Protein AF-A0A848G4H4-F1 (afdb_monomer_lite)

pLDDT: mean 87.63, std 12.59, range [35.66, 97.19]

Foldseek 3Di:
DDDPQDDDDQAADPPPRHGPAWAWEWEQELQRDIWIFIAGNPPRHTDPHTDDPVSVVSCVVVVRDYYYDYYPDPDFRFAAPVPRDGRFDKAQPDDCVVCPPCSVVGDIGTHHPVVRLVSCCPPPVPVSPDPDD

Organism: NCBI:txid2728840

Structure (mmCIF, N/CA/C/O backbone):
data_AF-A0A848G4H4-F1
#
_entry.id   AF-A0A848G4H4-F1
#
loop_
_atom_site.group_PDB
_atom_site.id
_atom_site.type_symbol
_atom_site.label_atom_id
_atom_site.label_alt_id
_atom_site.label_comp_id
_atom_site.label_asym_id
_atom_site.label_entity_id
_atom_site.label_seq_id
_atom_site.pdbx_PDB_ins_code
_atom_site.Cartn_x
_atom_site.Cartn_y
_atom_site.Cartn_z
_atom_site.occupancy
_atom_site.B_iso_or_equiv
_atom_site.auth_seq_id
_atom_site.auth_comp_id
_atom_site.auth_asym_id
_atom_site.auth_atom_id
_atom_site.pdbx_PDB_model_num
ATOM 1 N N . MET A 1 1 ? -7.568 14.846 23.057 1.00 49.28 1 MET A N 1
ATOM 2 C CA . MET A 1 1 ? -6.656 15.609 22.181 1.00 49.28 1 MET A CA 1
ATOM 3 C C . MET A 1 1 ? -7.044 15.282 20.746 1.00 49.28 1 MET A C 1
ATOM 5 O O . MET A 1 1 ? -6.929 14.128 20.360 1.00 49.28 1 MET A O 1
ATOM 9 N N . PHE A 1 2 ? -7.635 16.228 20.012 1.00 52.69 2 PHE A N 1
ATOM 10 C CA . PHE A 1 2 ? -8.015 16.019 18.610 1.00 52.69 2 PHE A CA 1
ATOM 11 C C . PHE A 1 2 ? -6.820 16.376 17.729 1.00 52.69 2 PHE A C 1
ATOM 13 O O . PHE A 1 2 ? -6.363 17.515 17.742 1.00 52.69 2 PHE A O 1
ATOM 20 N N . ILE A 1 3 ? -6.293 15.398 16.998 1.00 60.97 3 ILE A N 1
ATOM 21 C CA . ILE A 1 3 ? -5.227 15.624 16.021 1.00 60.97 3 ILE A CA 1
ATOM 22 C C . ILE A 1 3 ? -5.908 16.069 14.732 1.00 60.97 3 ILE A C 1
ATOM 24 O O . ILE A 1 3 ? -6.610 15.278 14.106 1.00 60.97 3 ILE A O 1
ATOM 28 N N . MET A 1 4 ? -5.749 17.346 14.378 1.00 62.81 4 MET A N 1
ATOM 29 C CA . MET A 1 4 ? -6.508 17.993 13.298 1.00 62.81 4 MET A CA 1
ATOM 30 C C . MET A 1 4 ? -6.297 17.355 11.915 1.00 62.81 4 MET A C 1
ATOM 32 O O . MET A 1 4 ? -7.155 17.502 11.050 1.00 62.81 4 MET A O 1
ATOM 36 N N . SER A 1 5 ? -5.195 16.632 11.703 1.00 78.00 5 SER A N 1
ATOM 37 C CA . SER A 1 5 ? -4.885 15.949 10.440 1.00 78.00 5 SER A CA 1
ATOM 38 C C . SER A 1 5 ? -5.563 14.581 10.290 1.00 78.00 5 SER A C 1
ATOM 40 O O . SER A 1 5 ? -5.664 14.059 9.178 1.00 78.00 5 SER A O 1
ATOM 42 N N . ILE A 1 6 ? -6.054 13.981 11.381 1.00 87.19 6 ILE A N 1
ATOM 43 C CA . ILE A 1 6 ? -6.614 12.628 11.353 1.00 87.19 6 ILE A CA 1
ATOM 44 C C . ILE A 1 6 ? -8.123 12.700 11.162 1.00 87.19 6 ILE A C 1
ATOM 46 O O . ILE A 1 6 ? -8.882 13.003 12.084 1.00 87.19 6 ILE A O 1
ATOM 50 N N . ARG A 1 7 ? -8.574 12.329 9.963 1.00 89.06 7 ARG A N 1
ATOM 51 C CA . ARG A 1 7 ? -9.993 12.099 9.694 1.00 89.06 7 ARG A CA 1
ATOM 52 C C . ARG A 1 7 ? -10.404 10.720 10.206 1.00 89.06 7 ARG A C 1
ATOM 54 O O . ARG A 1 7 ? -10.261 9.718 9.508 1.00 89.06 7 ARG A O 1
ATOM 61 N N . TRP A 1 8 ? -10.909 10.680 11.434 1.00 90.31 8 TRP A N 1
ATOM 62 C CA . TRP A 1 8 ? -11.451 9.461 12.032 1.00 90.31 8 TRP A CA 1
ATOM 63 C C . TRP A 1 8 ? -12.676 8.949 11.254 1.00 90.31 8 TRP A C 1
ATOM 65 O O . TRP A 1 8 ? -13.445 9.764 10.734 1.00 90.31 8 TRP A O 1
ATOM 75 N N . PRO A 1 9 ? -12.888 7.622 11.153 1.00 90.62 9 PRO A N 1
ATOM 76 C CA . PRO A 1 9 ? -14.054 7.091 10.462 1.00 90.62 9 PRO A CA 1
ATOM 77 C C . PRO A 1 9 ? -15.355 7.427 11.200 1.00 90.62 9 PRO A C 1
ATOM 79 O O . PRO A 1 9 ? -15.603 6.926 12.295 1.00 90.62 9 PRO A O 1
ATOM 82 N N . ASP A 1 10 ? -16.219 8.202 10.550 1.00 91.69 10 ASP A N 1
ATOM 83 C CA . ASP A 1 10 ? -17.581 8.503 11.008 1.00 91.69 10 ASP A CA 1
ATOM 84 C C . ASP A 1 10 ? -18.562 7.431 10.505 1.00 91.69 10 ASP A C 1
ATOM 86 O O . ASP A 1 10 ? -19.345 7.624 9.573 1.00 91.69 10 ASP A O 1
ATOM 90 N N . LYS A 1 11 ? -18.401 6.210 11.022 1.00 91.31 11 LYS A N 1
ATOM 91 C CA . LYS A 1 11 ? -19.261 5.063 10.699 1.00 91.31 11 LYS A CA 1
ATOM 92 C C . LYS A 1 11 ? -19.212 4.005 11.789 1.00 91.31 11 LYS A C 1
ATOM 94 O O . LYS A 1 11 ? -18.231 3.883 12.519 1.00 91.31 11 LYS A O 1
ATOM 99 N N . ALA A 1 12 ? -20.258 3.185 11.851 1.00 94.50 12 ALA A N 1
ATOM 100 C CA . ALA A 1 12 ? -20.270 1.991 12.685 1.00 94.50 12 ALA A CA 1
ATOM 101 C C . ALA A 1 12 ? -19.327 0.913 12.130 1.00 94.50 12 ALA A C 1
ATOM 103 O O . ALA A 1 12 ? -19.143 0.770 10.915 1.00 94.50 12 ALA A O 1
ATOM 104 N N . CYS A 1 13 ? -18.768 0.095 13.018 1.00 94.94 13 CYS A N 1
ATOM 105 C CA . CYS A 1 13 ? -18.061 -1.108 12.619 1.00 94.94 13 CYS A CA 1
ATOM 106 C C . CYS A 1 13 ? -19.010 -2.059 11.877 1.00 94.94 13 CYS A C 1
ATOM 108 O O . CYS A 1 13 ? -19.985 -2.541 12.446 1.00 94.94 13 CYS A O 1
ATOM 110 N N . LYS A 1 14 ? -18.675 -2.418 10.633 1.00 94.62 14 LYS A N 1
ATOM 111 C CA . LYS A 1 14 ? -19.462 -3.366 9.821 1.00 94.62 14 LYS A CA 1
ATOM 112 C C . LYS A 1 14 ? -19.586 -4.773 10.428 1.00 94.62 14 LYS A C 1
ATOM 114 O O . LYS A 1 14 ? -20.432 -5.538 9.988 1.00 94.62 14 LYS A O 1
ATOM 119 N N . ARG A 1 15 ? -18.714 -5.139 11.377 1.00 94.94 15 ARG A N 1
ATOM 120 C CA . ARG A 1 15 ? -18.699 -6.469 12.003 1.00 94.94 15 ARG A CA 1
ATOM 121 C C . ARG A 1 15 ? -19.499 -6.514 13.301 1.00 94.94 15 ARG A C 1
ATOM 123 O O . ARG A 1 15 ? -20.283 -7.434 13.475 1.00 94.94 15 ARG A O 1
ATOM 130 N N . CYS A 1 16 ? -19.288 -5.564 14.214 1.00 95.62 16 CYS A N 1
ATOM 131 C CA . CYS A 1 16 ? -19.916 -5.588 15.542 1.00 95.62 16 CYS A CA 1
ATOM 132 C C . CYS A 1 16 ? -20.879 -4.424 15.819 1.00 95.62 16 CYS A C 1
ATOM 134 O O . CYS A 1 16 ? -21.422 -4.346 16.913 1.00 95.62 16 CYS A O 1
ATOM 136 N N . GLY A 1 17 ? -21.074 -3.496 14.878 1.00 94.12 17 GLY A N 1
ATOM 137 C CA . GLY A 1 17 ? -22.020 -2.379 15.006 1.00 94.12 17 GLY A CA 1
ATOM 138 C C . GLY A 1 17 ? -21.575 -1.228 15.916 1.00 94.12 17 GLY A C 1
ATOM 139 O O . GLY A 1 17 ? -22.202 -0.173 15.907 1.00 94.12 17 GLY A O 1
ATOM 140 N N . THR A 1 18 ? -20.483 -1.386 16.666 1.00 93.31 18 THR A N 1
ATOM 141 C CA . THR A 1 18 ? -19.934 -0.350 17.553 1.00 93.31 18 THR A CA 1
ATOM 142 C C . THR A 1 18 ? -19.552 0.914 16.769 1.00 93.31 18 THR A C 1
ATOM 144 O O . THR A 1 18 ? -18.868 0.816 15.748 1.00 93.31 18 THR A O 1
ATOM 147 N N . LYS A 1 19 ? -19.979 2.091 17.242 1.00 87.75 19 LYS A N 1
ATOM 148 C CA . LYS A 1 19 ? -19.645 3.414 16.676 1.00 87.75 19 LYS A CA 1
ATOM 149 C C . LYS A 1 19 ? -18.467 4.046 17.417 1.00 87.75 19 LYS A C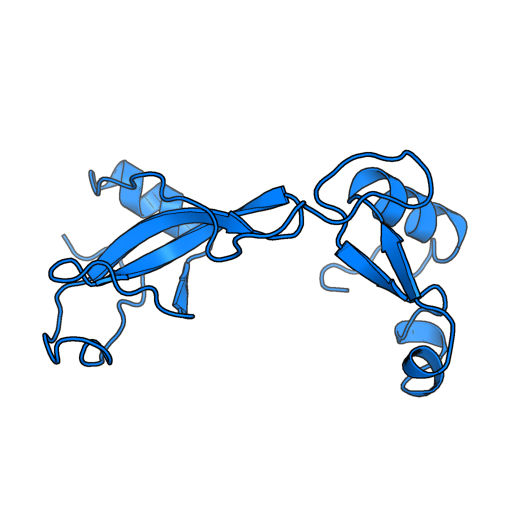 1
ATOM 151 O O . LYS A 1 19 ? -18.245 3.702 18.566 1.00 87.75 19 LYS A O 1
ATOM 156 N N . ASP A 1 20 ? -17.712 4.920 16.757 1.00 80.94 20 ASP A N 1
ATOM 157 C CA . ASP A 1 20 ? -16.704 5.813 17.369 1.00 80.94 20 ASP A CA 1
ATOM 158 C C . ASP A 1 20 ? -15.558 5.147 18.155 1.00 80.94 20 ASP A C 1
ATOM 160 O O . ASP A 1 20 ? -14.825 5.796 18.897 1.00 80.94 20 ASP A O 1
ATOM 164 N N . HIS A 1 21 ? -15.341 3.847 17.951 1.00 88.62 21 HIS A N 1
ATOM 165 C CA . HIS A 1 21 ? -14.294 3.073 18.616 1.00 88.62 21 HIS A CA 1
ATOM 166 C C . HIS A 1 21 ? -13.289 2.544 17.589 1.00 88.62 21 HIS A C 1
ATOM 168 O O . HIS A 1 21 ? -13.340 1.380 17.169 1.00 88.62 21 HIS A O 1
ATOM 174 N N . TRP A 1 22 ? -12.363 3.415 17.188 1.00 94.50 22 TRP A N 1
ATOM 175 C CA . TRP A 1 22 ? -11.325 3.129 16.199 1.00 94.50 22 TRP A CA 1
ATOM 176 C C . TRP A 1 22 ? -9.931 3.299 16.799 1.00 94.50 22 TR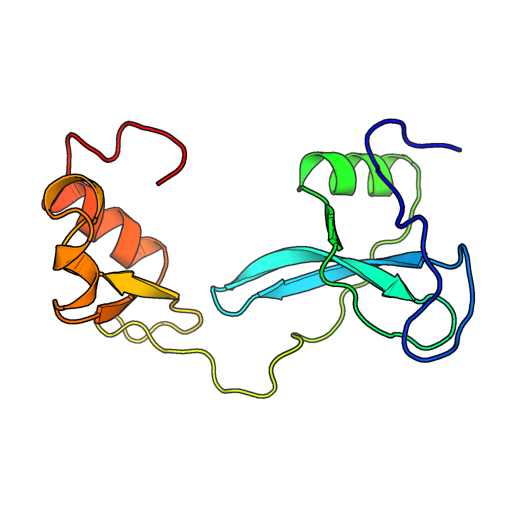P A C 1
ATOM 178 O O . TRP A 1 22 ? -9.646 4.290 17.457 1.00 94.50 22 TRP A O 1
ATOM 188 N N . ASN A 1 23 ? -9.050 2.345 16.517 1.00 95.62 23 ASN A N 1
ATOM 189 C CA . ASN A 1 23 ? -7.620 2.435 16.783 1.00 95.62 23 ASN A CA 1
ATOM 190 C C . ASN A 1 23 ? -6.867 2.568 15.464 1.00 95.62 23 ASN A C 1
ATOM 192 O O . ASN A 1 23 ? -7.256 1.970 14.458 1.00 95.62 23 ASN A O 1
ATOM 196 N N . ILE A 1 24 ? -5.744 3.276 15.487 1.00 95.88 24 ILE A N 1
ATOM 197 C CA . ILE A 1 24 ? -4.793 3.277 14.377 1.00 95.88 24 ILE A CA 1
ATOM 198 C C . ILE A 1 24 ? -3.866 2.073 14.560 1.00 95.88 24 ILE A C 1
ATOM 200 O O . ILE A 1 24 ? -3.324 1.841 15.644 1.00 95.88 24 ILE A O 1
ATOM 204 N N . ARG A 1 25 ? -3.688 1.281 13.504 1.00 96.62 25 ARG A N 1
ATOM 205 C CA . ARG A 1 25 ? -2.770 0.134 13.489 1.00 96.62 25 ARG A CA 1
ATOM 206 C C . ARG A 1 25 ? -1.837 0.209 12.295 1.00 96.62 25 ARG A C 1
ATOM 208 O O . ARG A 1 25 ? -2.171 0.809 11.275 1.00 96.62 25 ARG A O 1
ATOM 215 N N . ARG A 1 26 ? -0.677 -0.434 12.417 1.00 96.31 26 ARG A N 1
ATOM 216 C CA . ARG A 1 26 ? 0.314 -0.576 11.347 1.00 96.31 26 ARG A CA 1
ATOM 217 C C . ARG A 1 26 ? 0.283 -1.992 10.788 1.00 96.31 26 ARG A C 1
ATOM 219 O O . ARG A 1 26 ? 0.280 -2.948 11.553 1.00 96.31 26 ARG A O 1
ATOM 226 N N . CYS A 1 27 ? 0.332 -2.149 9.473 1.00 92.88 27 CYS A N 1
ATOM 227 C CA . CYS A 1 27 ? 0.604 -3.442 8.842 1.00 92.88 27 CYS A CA 1
ATOM 228 C C . CYS A 1 27 ? 1.486 -3.269 7.609 1.00 92.88 27 CYS A C 1
ATOM 230 O O . CYS A 1 27 ? 1.659 -2.155 7.113 1.00 92.88 27 CYS A O 1
ATOM 232 N N . ILE A 1 28 ? 2.027 -4.373 7.095 1.00 88.19 28 ILE A N 1
ATOM 233 C CA . ILE A 1 28 ? 2.721 -4.367 5.809 1.00 88.19 28 ILE A CA 1
ATOM 234 C C . ILE A 1 28 ? 1.743 -4.777 4.707 1.00 88.19 28 ILE A C 1
ATOM 236 O O . ILE A 1 28 ? 1.086 -5.815 4.813 1.00 88.19 28 ILE A O 1
ATOM 240 N N . ASN A 1 29 ? 1.639 -3.976 3.648 1.00 85.38 29 ASN A N 1
ATOM 241 C CA . ASN A 1 29 ? 0.814 -4.308 2.490 1.00 85.38 29 ASN A CA 1
ATOM 242 C C . ASN A 1 29 ? 1.461 -5.423 1.637 1.00 85.38 29 ASN A C 1
ATOM 244 O O . ASN A 1 29 ? 2.505 -5.994 1.992 1.00 85.38 29 ASN A O 1
ATOM 248 N N . LEU A 1 30 ? 0.800 -5.795 0.537 1.00 79.06 30 LEU A N 1
ATOM 249 C CA . LEU A 1 30 ? 1.278 -6.860 -0.349 1.00 79.06 30 LEU A CA 1
ATOM 250 C C . LEU A 1 30 ? 2.637 -6.508 -0.977 1.00 79.06 30 LEU A C 1
ATOM 252 O O . LEU A 1 30 ? 3.503 -7.374 -1.058 1.00 79.06 30 LEU A O 1
ATOM 256 N N . GLY A 1 31 ? 2.848 -5.232 -1.302 1.00 74.31 31 GLY A N 1
ATOM 257 C CA . GLY A 1 31 ? 4.077 -4.693 -1.884 1.00 74.31 31 GLY A CA 1
ATOM 258 C C . GLY A 1 31 ? 5.220 -4.392 -0.918 1.00 74.31 31 GLY A C 1
ATOM 259 O O . GLY A 1 31 ? 6.167 -3.694 -1.273 1.00 74.31 31 GLY A O 1
ATOM 260 N N . GLY A 1 32 ? 5.149 -4.851 0.334 1.00 79.12 32 GLY A N 1
ATOM 261 C CA . GLY A 1 32 ? 6.246 -4.641 1.287 1.00 79.12 32 GLY A CA 1
ATOM 262 C C . GLY A 1 32 ? 6.231 -3.309 2.034 1.00 79.12 32 GLY A C 1
ATOM 263 O O . GLY A 1 32 ? 7.069 -3.107 2.912 1.00 79.12 32 GLY A O 1
ATOM 264 N N . GLN A 1 33 ? 5.281 -2.421 1.754 1.00 84.12 33 GLN A N 1
ATOM 265 C CA . GLN A 1 33 ? 5.233 -1.085 2.343 1.00 84.12 33 GLN A CA 1
ATOM 266 C C . GLN A 1 33 ? 4.484 -1.074 3.680 1.00 84.12 33 GLN A C 1
ATOM 268 O O . GLN A 1 33 ? 3.478 -1.763 3.861 1.00 84.12 33 GLN A O 1
ATOM 273 N N . LYS A 1 34 ? 4.962 -0.251 4.622 1.00 90.75 34 LYS A N 1
ATOM 274 C CA . LYS A 1 34 ? 4.278 0.015 5.895 1.00 90.75 34 LYS A CA 1
ATOM 275 C C . LYS A 1 34 ? 3.082 0.932 5.648 1.00 90.75 34 LYS A C 1
ATOM 277 O O . LYS A 1 34 ? 3.260 2.058 5.194 1.00 90.75 34 LYS A O 1
ATOM 282 N N . THR A 1 35 ? 1.894 0.467 6.004 1.00 93.31 35 THR A N 1
ATOM 283 C CA . THR A 1 35 ? 0.637 1.218 5.904 1.00 93.31 35 THR A CA 1
ATOM 284 C C . THR A 1 35 ? -0.019 1.359 7.271 1.00 93.31 35 THR A C 1
ATOM 286 O O . THR A 1 35 ? 0.097 0.454 8.104 1.00 93.31 35 THR A O 1
ATOM 289 N N . HIS A 1 36 ? -0.747 2.455 7.479 1.00 96.12 36 HIS A N 1
ATOM 290 C CA . HIS A 1 36 ? -1.517 2.713 8.694 1.00 96.12 36 HIS A CA 1
ATOM 291 C C . HIS A 1 36 ? -3.006 2.768 8.360 1.00 96.12 36 HIS A C 1
ATOM 293 O O . HIS A 1 36 ? -3.399 3.464 7.428 1.00 96.12 36 HIS A O 1
ATOM 299 N N . LEU A 1 37 ? -3.825 2.026 9.100 1.00 95.81 37 LEU A N 1
ATOM 300 C CA . LEU A 1 37 ? -5.268 1.926 8.873 1.00 95.81 37 LEU A CA 1
ATOM 301 C C . LEU A 1 37 ? -6.041 1.959 10.184 1.00 95.81 37 LEU A C 1
ATOM 303 O O . LEU A 1 37 ? -5.501 1.615 11.242 1.00 95.81 37 LEU A O 1
ATOM 307 N N . PHE A 1 38 ? -7.326 2.293 10.095 1.00 95.94 38 PHE A N 1
ATOM 308 C CA . PHE A 1 38 ? -8.224 2.167 11.234 1.00 95.94 38 PHE A CA 1
ATOM 309 C C . PHE A 1 38 ? -8.682 0.721 11.427 1.00 95.94 38 PHE A C 1
ATOM 311 O O . PHE A 1 38 ? -9.018 0.007 10.472 1.00 95.94 38 PHE A O 1
ATOM 318 N N . VAL A 1 39 ? -8.728 0.308 12.689 1.00 96.12 39 VAL A N 1
ATOM 319 C CA . VAL A 1 39 ? -9.202 -0.997 13.146 1.00 96.12 39 VAL A CA 1
ATOM 320 C C . VAL A 1 39 ? -10.186 -0.790 14.285 1.00 96.12 39 VAL A C 1
ATOM 322 O O . VAL A 1 39 ? -9.951 0.038 15.163 1.00 96.12 39 VAL A O 1
ATOM 325 N N . CYS A 1 40 ? -11.292 -1.531 14.284 1.00 95.88 40 CYS A N 1
ATOM 326 C CA . CYS A 1 40 ? -12.281 -1.444 15.350 1.00 95.88 40 CYS A CA 1
ATOM 327 C C . CYS A 1 40 ? -11.640 -1.820 16.691 1.00 95.88 40 CYS A C 1
ATOM 329 O O . CYS A 1 40 ? -11.108 -2.923 16.836 1.00 95.88 40 CYS A O 1
ATOM 331 N N . ALA A 1 41 ? -11.716 -0.923 17.673 1.00 94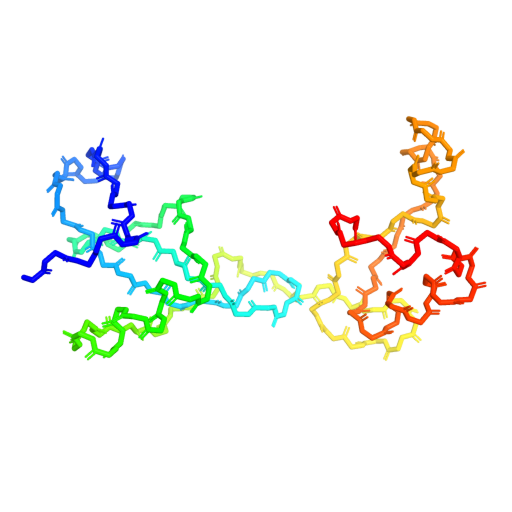.81 41 ALA A N 1
ATOM 332 C CA . ALA A 1 41 ? -11.132 -1.140 18.994 1.00 94.81 41 ALA A CA 1
ATOM 333 C C . ALA A 1 41 ? -11.833 -2.262 19.779 1.00 94.81 41 ALA A C 1
ATOM 335 O O . ALA A 1 41 ? -11.224 -2.855 20.660 1.00 94.81 41 ALA A O 1
ATOM 336 N N . HIS A 1 42 ? -13.084 -2.576 19.430 1.00 95.06 42 HIS A N 1
ATOM 337 C CA . HIS A 1 42 ? -13.871 -3.617 20.087 1.00 95.06 42 HIS A CA 1
ATOM 338 C C . HIS A 1 42 ? -13.629 -5.019 19.502 1.00 95.06 42 HIS A C 1
ATOM 340 O O . HIS A 1 42 ? -13.338 -5.952 20.239 1.00 95.06 42 HIS A O 1
ATOM 346 N N . CYS A 1 43 ? -13.740 -5.191 18.177 1.00 93.88 43 CYS A N 1
ATOM 347 C CA . CYS A 1 43 ? -13.690 -6.522 17.546 1.00 93.88 43 CYS A CA 1
ATOM 348 C C . CYS A 1 43 ? -12.476 -6.770 16.636 1.00 93.88 43 CYS A C 1
ATOM 350 O O . CYS A 1 43 ? -12.362 -7.849 16.052 1.00 93.88 43 CYS A O 1
ATOM 352 N N . GLY A 1 44 ? -11.597 -5.781 16.457 1.00 93.62 44 GLY A N 1
ATOM 353 C CA . GLY A 1 44 ? -10.407 -5.910 15.611 1.00 93.62 44 GLY A CA 1
ATOM 354 C C . GLY A 1 44 ? -10.672 -5.888 14.099 1.00 93.62 44 GLY A C 1
ATOM 355 O O . GLY A 1 44 ? -9.758 -6.153 13.320 1.00 93.62 44 GLY A O 1
ATOM 356 N N . GLU A 1 45 ? -11.897 -5.582 13.656 1.00 94.38 45 GLU A N 1
ATOM 357 C CA . GLU A 1 45 ? -12.221 -5.498 12.227 1.00 94.38 45 GLU A CA 1
ATOM 358 C C . GLU A 1 45 ? -11.439 -4.374 11.541 1.00 94.38 45 GLU A C 1
ATOM 360 O O . GLU A 1 45 ? -11.435 -3.231 12.005 1.00 94.38 45 GLU A O 1
ATOM 365 N N . ARG A 1 46 ? -10.811 -4.691 10.406 1.00 94.00 46 ARG A N 1
ATOM 366 C CA . ARG A 1 46 ? -10.054 -3.725 9.604 1.00 94.00 46 ARG A CA 1
ATOM 367 C C . ARG A 1 46 ? -10.971 -2.892 8.725 1.00 94.00 46 ARG A C 1
ATOM 369 O O . ARG A 1 46 ? -11.930 -3.396 8.136 1.00 94.00 46 ARG A O 1
ATOM 376 N N . THR A 1 47 ? -10.614 -1.628 8.564 1.00 92.69 47 THR A N 1
ATOM 377 C CA . THR A 1 47 ? -11.219 -0.753 7.558 1.00 92.69 47 THR A CA 1
ATOM 378 C C . THR A 1 47 ? -10.398 -0.737 6.264 1.00 92.69 47 THR A C 1
ATOM 380 O O . THR A 1 47 ? -9.321 -1.328 6.183 1.00 92.69 47 THR A O 1
ATOM 383 N N . LYS A 1 48 ? -10.929 -0.063 5.237 1.00 90.88 48 LYS A N 1
ATOM 384 C CA . LYS A 1 48 ? -10.174 0.358 4.043 1.00 90.88 48 LYS A CA 1
ATOM 385 C C . LYS A 1 48 ? -9.762 1.835 4.132 1.00 90.88 48 LYS A C 1
ATOM 387 O O . LYS A 1 48 ? -9.341 2.406 3.134 1.00 90.88 48 LYS A O 1
ATOM 392 N N . ASP A 1 49 ? -9.934 2.450 5.301 1.00 92.31 49 ASP A N 1
ATOM 393 C CA . ASP A 1 49 ? -9.618 3.850 5.541 1.00 92.31 49 ASP A CA 1
ATOM 394 C C . ASP A 1 49 ? -8.192 3.911 6.101 1.00 92.31 49 ASP A C 1
ATOM 396 O O . ASP A 1 49 ? -7.900 3.379 7.179 1.00 92.31 49 ASP A O 1
ATOM 400 N N . PHE A 1 50 ? -7.293 4.506 5.323 1.00 93.94 50 PHE A N 1
ATOM 401 C CA . PHE A 1 50 ? -5.878 4.628 5.652 1.00 93.94 50 PHE A CA 1
ATOM 402 C C . PHE A 1 50 ? -5.559 6.049 6.095 1.00 93.94 50 PHE A C 1
ATOM 404 O O . PHE A 1 50 ? -6.213 7.001 5.671 1.00 93.94 50 PHE A O 1
ATOM 411 N N . ILE A 1 51 ? -4.516 6.181 6.908 1.00 93.88 51 ILE A N 1
ATOM 412 C CA . ILE A 1 51 ? -3.884 7.472 7.172 1.00 93.88 51 ILE A CA 1
ATOM 413 C C . ILE A 1 51 ? -2.496 7.482 6.545 1.00 93.88 51 ILE A C 1
ATOM 415 O O . ILE A 1 51 ? -1.820 6.448 6.460 1.00 93.88 51 ILE A O 1
ATOM 419 N N . ASP A 1 52 ? -2.072 8.656 6.097 1.00 91.56 52 ASP A N 1
ATOM 420 C CA . ASP A 1 52 ? -0.730 8.826 5.568 1.00 91.56 52 ASP A CA 1
ATOM 421 C C . ASP A 1 52 ? 0.337 8.760 6.679 1.00 91.56 52 ASP A C 1
ATOM 423 O O . ASP A 1 52 ? 0.069 8.638 7.880 1.00 91.56 52 ASP A O 1
ATOM 427 N N . LYS A 1 53 ? 1.602 8.793 6.255 1.00 90.88 53 LYS A N 1
ATOM 428 C CA . LYS A 1 53 ? 2.749 8.696 7.158 1.00 90.88 53 LYS A CA 1
ATOM 429 C C . LYS A 1 53 ? 2.884 9.916 8.079 1.00 90.88 53 LYS A C 1
ATOM 431 O O . LYS A 1 53 ? 3.381 9.746 9.191 1.00 90.88 53 LYS A O 1
ATOM 436 N N . ALA A 1 54 ? 2.489 11.108 7.631 1.00 91.50 54 ALA A N 1
ATOM 437 C CA . ALA A 1 54 ? 2.590 12.331 8.425 1.00 91.50 54 ALA A CA 1
ATOM 438 C C . ALA A 1 54 ? 1.560 12.311 9.561 1.00 91.50 54 ALA A C 1
ATOM 440 O O . ALA A 1 54 ? 1.935 12.433 10.725 1.00 91.50 54 ALA A O 1
ATOM 441 N N . ALA A 1 55 ? 0.304 11.992 9.246 1.00 92.69 55 ALA A N 1
ATOM 442 C CA . ALA A 1 55 ? -0.766 11.809 10.222 1.00 92.69 55 ALA A CA 1
ATOM 443 C C . ALA A 1 55 ? -0.433 10.716 11.259 1.00 92.69 55 ALA A C 1
ATOM 445 O O . ALA A 1 55 ? -0.682 10.880 12.453 1.00 92.69 55 ALA A O 1
ATOM 446 N N . ALA A 1 56 ? 0.190 9.609 10.834 1.00 93.06 56 ALA A N 1
ATOM 447 C CA . ALA A 1 56 ? 0.656 8.570 11.756 1.00 93.06 56 ALA A CA 1
ATOM 448 C C . ALA A 1 56 ? 1.797 9.045 12.679 1.00 93.06 56 ALA A C 1
ATOM 450 O O . ALA A 1 56 ? 1.861 8.634 13.839 1.00 93.06 56 ALA A O 1
ATOM 451 N N . ALA A 1 57 ? 2.697 9.900 12.187 1.00 92.50 57 ALA A N 1
ATOM 452 C CA . ALA A 1 57 ? 3.758 10.485 13.005 1.00 92.50 57 ALA A CA 1
ATOM 453 C C . ALA A 1 57 ? 3.192 11.469 14.042 1.00 92.50 57 ALA A C 1
ATOM 455 O O . ALA A 1 57 ? 3.603 11.432 15.201 1.00 92.50 57 ALA A O 1
ATOM 456 N N . GLU A 1 58 ? 2.210 12.286 13.655 1.00 93.12 58 GLU A N 1
ATOM 457 C CA . GLU A 1 58 ? 1.491 13.179 14.572 1.00 93.12 58 GLU A CA 1
ATOM 458 C C . GLU A 1 58 ? 0.729 12.399 15.652 1.00 93.12 58 GLU A C 1
ATOM 460 O O . GLU A 1 58 ? 0.792 12.761 16.827 1.00 93.12 58 GLU A O 1
ATOM 465 N N . ALA A 1 59 ? 0.078 11.289 15.285 1.00 91.88 59 ALA A N 1
ATOM 466 C CA . ALA A 1 59 ? -0.561 10.372 16.230 1.00 91.88 59 ALA A CA 1
ATOM 467 C C . ALA A 1 59 ? 0.405 9.888 17.316 1.00 91.88 59 ALA A C 1
ATOM 469 O O . ALA A 1 59 ? 0.106 10.003 18.505 1.00 91.88 59 ALA A O 1
ATOM 470 N N . LEU A 1 60 ? 1.580 9.401 16.912 1.00 93.44 60 LEU A N 1
ATOM 471 C CA . LEU A 1 60 ? 2.614 8.950 17.843 1.00 93.44 60 LEU A CA 1
ATOM 472 C C . LEU A 1 60 ? 3.126 10.094 18.727 1.00 93.44 60 LEU A C 1
ATOM 474 O O . LEU A 1 60 ? 3.270 9.909 19.934 1.00 93.44 60 LEU A O 1
ATOM 478 N N . ALA A 1 61 ? 3.359 11.279 18.154 1.00 92.88 61 ALA A N 1
ATOM 479 C CA . ALA A 1 61 ? 3.805 12.457 18.903 1.00 92.88 61 ALA A CA 1
ATOM 480 C C . ALA A 1 61 ? 2.772 12.926 19.945 1.00 92.88 61 ALA A C 1
ATOM 482 O O . ALA A 1 61 ? 3.142 13.424 21.004 1.00 92.88 61 ALA A O 1
ATOM 483 N N . ALA A 1 62 ? 1.483 12.720 19.672 1.00 91.44 62 ALA A N 1
ATOM 484 C CA . ALA A 1 62 ? 0.385 12.981 20.601 1.00 91.44 62 ALA A CA 1
ATOM 485 C C . ALA A 1 62 ? 0.129 11.834 21.602 1.00 91.44 62 ALA A C 1
ATOM 487 O O . ALA A 1 62 ? -0.843 11.886 22.356 1.00 91.44 62 ALA A O 1
ATOM 488 N N . GLY A 1 63 ? 0.966 10.790 21.608 1.00 93.56 63 GLY A N 1
ATOM 489 C CA . GLY A 1 63 ? 0.863 9.661 22.535 1.00 93.56 63 GLY A CA 1
ATOM 490 C C . GLY A 1 63 ? -0.155 8.587 22.141 1.00 93.56 63 GLY A C 1
ATOM 491 O O . GLY A 1 63 ? -0.462 7.719 22.957 1.00 93.56 63 GLY A O 1
ATOM 492 N N . ILE A 1 64 ? -0.684 8.607 20.913 1.00 92.38 64 ILE A N 1
ATOM 493 C CA . ILE A 1 64 ? -1.538 7.523 20.414 1.00 92.38 64 ILE A CA 1
ATOM 494 C C . ILE A 1 64 ? -0.667 6.307 20.097 1.00 92.38 64 ILE A C 1
ATOM 496 O O . ILE A 1 64 ? 0.236 6.362 19.261 1.00 92.38 64 ILE A O 1
ATOM 500 N N . GLU A 1 65 ? -0.980 5.176 20.723 1.00 94.75 65 GLU A N 1
ATOM 501 C CA . GLU A 1 65 ? -0.291 3.917 20.465 1.00 94.75 65 GLU A CA 1
ATOM 502 C C . GLU A 1 65 ? -0.693 3.317 19.105 1.00 94.75 65 GLU A C 1
ATOM 504 O O . GLU A 1 65 ? -1.856 2.982 18.858 1.00 94.75 65 GLU A O 1
ATOM 509 N N . ILE A 1 66 ? 0.297 3.106 18.230 1.00 95.88 66 ILE A N 1
ATOM 510 C CA . ILE A 1 66 ? 0.119 2.420 16.945 1.00 95.88 66 ILE A CA 1
ATOM 511 C C . ILE A 1 66 ? 0.785 1.045 17.002 1.00 95.88 66 ILE A C 1
ATOM 513 O O . ILE A 1 66 ? 1.975 0.892 16.723 1.00 95.88 66 ILE A O 1
ATOM 517 N N . LEU A 1 67 ? -0.011 0.025 17.319 1.00 95.56 67 LEU A N 1
ATOM 518 C CA . LEU A 1 67 ? 0.445 -1.363 17.323 1.00 95.56 67 LEU A CA 1
ATOM 519 C C . LEU A 1 67 ? 0.517 -1.951 15.915 1.00 95.56 67 LEU A C 1
ATOM 521 O O . LEU A 1 67 ? -0.288 -1.632 15.031 1.00 95.56 67 LEU A O 1
ATOM 525 N N . GLU A 1 68 ? 1.471 -2.859 15.733 1.00 95.38 68 GLU A N 1
ATOM 526 C CA . GLU A 1 68 ? 1.574 -3.669 14.528 1.00 95.38 68 GLU A CA 1
ATOM 527 C C . GLU A 1 68 ? 0.547 -4.805 14.549 1.00 95.38 68 GLU A C 1
ATOM 529 O O . GLU A 1 68 ? 0.333 -5.456 15.569 1.00 95.38 68 GLU A O 1
ATOM 534 N N . ILE A 1 69 ? -0.090 -5.041 13.407 1.00 93.69 69 ILE A N 1
ATOM 535 C CA . ILE A 1 69 ? -0.985 -6.173 13.177 1.00 93.69 69 ILE A CA 1
ATOM 536 C C . ILE A 1 69 ? -0.497 -6.965 11.958 1.00 93.69 69 ILE A C 1
ATOM 538 O O . ILE A 1 69 ? 0.141 -6.387 11.070 1.00 93.69 69 ILE A O 1
ATOM 542 N N . PRO A 1 70 ? -0.839 -8.264 11.854 1.00 89.56 70 PRO A N 1
ATOM 543 C CA . PRO A 1 70 ? -0.488 -9.075 10.689 1.00 89.56 70 PRO A 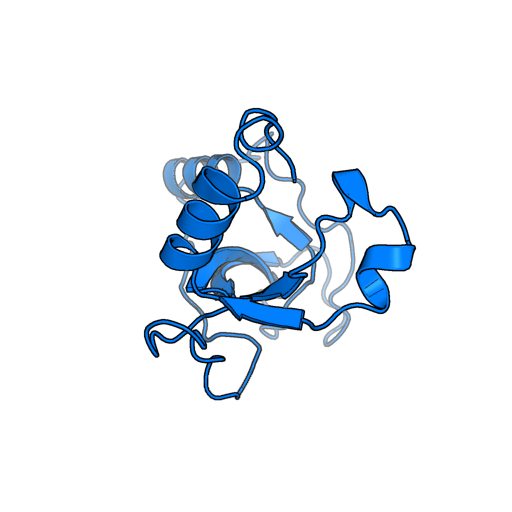CA 1
ATOM 544 C C . PRO A 1 70 ? -0.951 -8.436 9.366 1.00 89.56 70 PRO A C 1
ATOM 546 O O . PRO A 1 70 ? -1.844 -7.589 9.370 1.00 89.56 70 PRO A O 1
ATOM 549 N N . PRO A 1 71 ? -0.421 -8.811 8.198 1.00 85.25 71 PRO A N 1
ATOM 550 C CA . PRO A 1 71 ? -1.054 -8.461 6.927 1.00 85.25 71 PRO A CA 1
ATOM 551 C C . PRO A 1 71 ? -2.486 -9.026 6.837 1.00 85.25 71 PRO A C 1
ATOM 553 O O . PRO A 1 71 ? -2.826 -10.008 7.491 1.00 85.25 71 PRO A O 1
ATOM 556 N N . ALA A 1 72 ? -3.350 -8.388 6.040 1.00 80.31 72 ALA A N 1
ATOM 557 C CA . ALA A 1 72 ? -4.717 -8.877 5.808 1.00 80.31 72 ALA A CA 1
ATOM 558 C C . ALA A 1 72 ? -4.763 -10.096 4.865 1.00 80.31 72 ALA A C 1
ATOM 560 O O . ALA A 1 72 ? -5.776 -10.784 4.795 1.00 80.31 72 ALA A O 1
ATOM 561 N N . TYR A 1 73 ? -3.678 -10.353 4.131 1.00 72.69 73 TYR A N 1
ATOM 562 C CA . TYR A 1 73 ? -3.537 -11.498 3.240 1.00 72.69 73 TYR A CA 1
ATOM 563 C C . TYR A 1 73 ? -2.837 -12.658 3.959 1.00 72.69 73 TYR A C 1
ATOM 565 O O . TYR A 1 73 ? -1.871 -12.451 4.688 1.00 72.69 73 TYR A O 1
ATOM 573 N N . GLN A 1 74 ? -3.301 -13.885 3.709 1.00 63.62 74 GLN A N 1
ATOM 574 C CA . GLN A 1 74 ? -2.672 -15.128 4.187 1.00 63.62 74 GLN A CA 1
ATOM 575 C C . GLN A 1 74 ? -1.636 -15.699 3.194 1.00 63.62 74 GLN A C 1
ATOM 577 O O . GLN A 1 74 ? -1.133 -16.803 3.373 1.00 63.62 74 GLN A O 1
ATOM 582 N N . ALA A 1 75 ? -1.319 -14.972 2.122 1.00 59.22 75 ALA A N 1
ATOM 583 C CA . ALA A 1 75 ? -0.563 -15.503 0.994 1.00 59.22 75 ALA A CA 1
ATOM 584 C C . ALA A 1 75 ? 0.954 -15.282 1.104 1.00 59.22 75 ALA A C 1
ATOM 586 O O . ALA A 1 75 ? 1.421 -14.251 1.597 1.00 59.22 75 ALA A O 1
ATOM 587 N N . LYS A 1 76 ? 1.711 -16.229 0.527 1.00 72.56 76 LYS A N 1
ATOM 588 C CA . LYS A 1 76 ? 3.092 -15.995 0.085 1.00 72.56 76 LYS A CA 1
ATOM 589 C C . LYS A 1 76 ? 3.120 -14.714 -0.741 1.00 72.56 76 LYS A C 1
ATOM 591 O O . LYS A 1 76 ? 2.314 -14.537 -1.654 1.00 72.56 76 LYS A O 1
ATOM 596 N N . ARG A 1 77 ? 4.044 -13.821 -0.408 1.00 79.81 77 ARG A N 1
ATOM 597 C CA . ARG A 1 77 ? 4.190 -12.554 -1.118 1.00 79.81 77 ARG A CA 1
ATOM 598 C C . ARG A 1 77 ? 4.637 -12.846 -2.551 1.00 79.81 77 ARG A C 1
ATOM 600 O O . ARG A 1 77 ? 5.500 -13.711 -2.728 1.00 79.81 77 ARG A O 1
ATOM 607 N N . PRO A 1 78 ? 4.101 -12.145 -3.564 1.00 86.94 78 PRO A N 1
ATOM 608 C CA . PRO A 1 78 ? 4.592 -12.297 -4.922 1.00 86.94 78 PRO A CA 1
ATOM 609 C C . PRO A 1 78 ? 6.097 -12.041 -4.966 1.00 86.94 78 PRO A C 1
ATOM 611 O O . PRO A 1 78 ? 6.611 -11.156 -4.270 1.00 86.94 78 PRO A O 1
ATOM 614 N N . LYS A 1 79 ? 6.802 -12.847 -5.759 1.00 92.19 79 LYS A N 1
ATOM 615 C CA . LYS A 1 79 ? 8.238 -12.697 -5.972 1.00 92.19 79 LYS A CA 1
ATOM 616 C C . LYS A 1 79 ? 8.489 -11.856 -7.208 1.00 92.19 79 LYS A C 1
ATOM 618 O O . LYS A 1 79 ? 7.789 -11.986 -8.208 1.00 92.19 79 LYS A O 1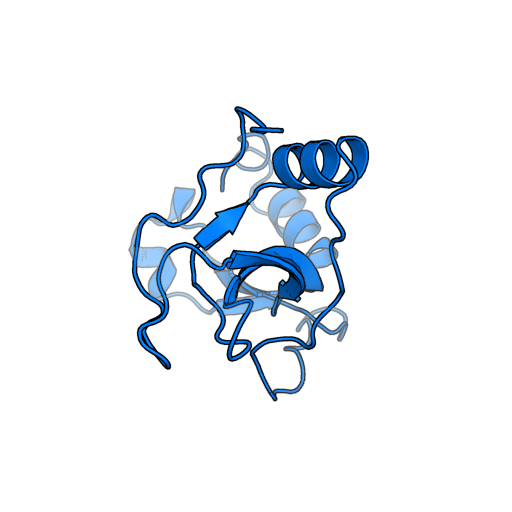
ATOM 623 N N . CYS A 1 80 ? 9.514 -11.022 -7.135 1.00 94.31 80 CYS A N 1
ATOM 624 C CA . CYS A 1 80 ? 9.996 -10.263 -8.271 1.00 94.31 80 CYS A CA 1
ATOM 625 C C . CYS A 1 80 ? 10.461 -11.225 -9.368 1.00 94.31 80 CYS A C 1
ATOM 627 O O . CYS A 1 80 ? 11.336 -12.054 -9.112 1.00 94.31 80 CYS A O 1
ATOM 629 N N . VAL A 1 81 ? 9.938 -11.086 -10.586 1.00 97.19 81 VAL A N 1
ATOM 630 C CA . VAL A 1 81 ? 10.346 -11.937 -11.720 1.00 97.19 81 VAL A CA 1
ATOM 631 C C . VAL A 1 81 ? 11.795 -11.697 -12.157 1.00 97.19 81 VAL A C 1
ATOM 633 O O . VAL A 1 81 ? 12.374 -12.531 -12.840 1.00 97.19 81 VAL A O 1
ATOM 636 N N . VAL A 1 82 ? 12.397 -10.577 -11.738 1.00 96.81 82 VAL A N 1
ATOM 637 C CA . VAL A 1 82 ? 13.784 -10.217 -12.071 1.00 96.81 82 VAL A CA 1
ATOM 638 C C . VAL A 1 82 ? 14.778 -10.722 -11.024 1.00 96.81 82 VAL A C 1
ATOM 640 O O . VAL A 1 82 ? 15.796 -11.299 -11.382 1.00 96.81 82 VAL A O 1
ATOM 643 N N . CYS A 1 83 ? 14.520 -10.490 -9.732 1.00 96.56 83 CYS A N 1
ATOM 644 C CA . CYS A 1 83 ? 15.494 -10.778 -8.666 1.00 96.56 83 CYS A CA 1
ATOM 645 C C . CYS A 1 83 ? 15.018 -11.782 -7.608 1.00 96.56 83 CYS A C 1
ATOM 647 O O . CYS A 1 83 ? 15.760 -12.090 -6.680 1.00 96.56 83 CYS A O 1
ATOM 649 N N . GLY A 1 84 ? 13.776 -12.264 -7.690 1.00 94.44 84 GLY A N 1
ATOM 650 C CA . GLY A 1 84 ? 13.212 -13.236 -6.750 1.00 94.44 84 GLY A CA 1
ATOM 651 C C . GLY A 1 84 ? 12.818 -12.686 -5.374 1.00 94.44 84 GLY A C 1
ATOM 652 O O . GLY A 1 84 ? 12.251 -13.438 -4.580 1.00 94.44 84 GLY A O 1
ATOM 653 N N . ALA A 1 85 ? 13.071 -11.403 -5.084 1.00 91.00 85 ALA A N 1
ATOM 654 C CA . ALA A 1 85 ? 12.699 -10.777 -3.814 1.00 91.00 85 ALA A CA 1
ATOM 655 C C . ALA A 1 85 ? 11.180 -10.806 -3.582 1.00 91.00 85 ALA A C 1
ATOM 657 O O . ALA A 1 85 ? 10.399 -10.603 -4.510 1.00 91.00 85 ALA A O 1
ATOM 658 N N . GLU A 1 86 ? 10.768 -11.031 -2.338 1.00 88.25 86 GLU A N 1
ATOM 659 C CA . GLU A 1 86 ? 9.362 -11.030 -1.933 1.00 88.25 86 GLU A CA 1
ATOM 660 C C . GLU A 1 86 ? 8.774 -9.617 -1.818 1.00 88.25 86 GLU A C 1
ATOM 662 O O . GLU A 1 86 ? 9.491 -8.637 -1.621 1.00 88.25 86 GLU A O 1
ATOM 667 N N . GLY A 1 87 ? 7.443 -9.529 -1.878 1.00 82.19 87 GLY A N 1
ATOM 668 C CA . GLY A 1 87 ? 6.718 -8.261 -1.763 1.00 82.19 87 GLY A CA 1
ATOM 669 C C . GLY A 1 87 ? 6.697 -7.482 -3.074 1.00 82.19 87 GLY A C 1
ATOM 670 O O . GLY A 1 87 ? 6.730 -6.257 -3.065 1.00 82.19 87 GLY A O 1
ATOM 671 N N . ALA A 1 88 ? 6.707 -8.189 -4.202 1.00 90.00 88 ALA A N 1
ATOM 672 C CA . ALA A 1 88 ? 6.584 -7.582 -5.513 1.00 90.00 88 ALA A CA 1
ATOM 673 C C . ALA A 1 88 ? 5.130 -7.179 -5.811 1.00 90.00 88 ALA A C 1
ATOM 675 O O . ALA A 1 88 ? 4.182 -7.846 -5.391 1.00 90.00 88 ALA A O 1
ATOM 676 N N . GLU A 1 89 ? 4.968 -6.090 -6.553 1.00 88.00 89 GLU A N 1
ATOM 677 C CA . GLU A 1 89 ? 3.676 -5.552 -6.980 1.00 88.00 89 GLU A CA 1
ATOM 678 C C . GLU A 1 89 ? 3.490 -5.808 -8.471 1.00 88.00 89 GLU A C 1
ATOM 680 O O . GLU A 1 89 ? 4.466 -5.896 -9.218 1.00 88.00 89 GLU A O 1
ATOM 685 N N . ASN A 1 90 ? 2.238 -6.001 -8.888 1.00 91.12 90 ASN A N 1
ATOM 686 C CA . ASN A 1 90 ? 1.929 -6.226 -10.291 1.00 91.12 90 ASN A CA 1
ATOM 687 C C . ASN A 1 90 ? 2.277 -4.965 -11.091 1.00 91.12 90 ASN A C 1
ATOM 689 O O . ASN A 1 90 ? 1.869 -3.869 -10.715 1.00 91.12 90 ASN A O 1
ATOM 693 N N . HIS A 1 91 ? 3.045 -5.135 -12.156 1.00 92.75 91 HIS A N 1
ATOM 694 C CA . HIS A 1 91 ? 3.590 -4.064 -12.973 1.00 92.75 91 HIS A CA 1
ATOM 695 C C . HIS A 1 91 ? 3.237 -4.296 -14.440 1.00 92.75 91 HIS A C 1
ATOM 697 O O . HIS A 1 91 ? 3.420 -5.398 -14.964 1.00 92.75 91 HIS A O 1
ATOM 703 N N . HIS A 1 92 ? 2.778 -3.240 -15.107 1.00 93.94 92 HIS A N 1
ATOM 704 C CA . HIS A 1 92 ? 2.531 -3.221 -16.543 1.00 93.94 92 HIS A CA 1
ATOM 705 C C . HIS A 1 92 ? 3.818 -2.913 -17.303 1.00 93.94 92 HIS A C 1
ATOM 707 O O . HIS A 1 92 ? 4.378 -1.829 -17.162 1.00 93.94 92 HIS A O 1
ATOM 713 N N . TRP A 1 93 ? 4.245 -3.831 -18.174 1.00 94.44 93 TRP A N 1
ATOM 714 C CA . TRP A 1 93 ? 5.407 -3.594 -19.040 1.00 94.44 93 TRP A CA 1
ATOM 715 C C . TRP A 1 93 ? 5.139 -2.535 -20.122 1.00 94.44 93 TRP A C 1
ATOM 717 O O . TRP A 1 93 ? 6.076 -1.958 -20.663 1.00 94.44 93 TRP A O 1
ATOM 727 N N . ALA A 1 94 ? 3.874 -2.267 -20.450 1.00 94.81 94 ALA A N 1
ATOM 728 C CA . ALA A 1 94 ? 3.478 -1.132 -21.276 1.00 94.81 94 ALA A CA 1
ATOM 729 C C . ALA A 1 94 ? 3.003 0.011 -20.357 1.00 94.81 94 ALA A C 1
ATOM 731 O O . ALA A 1 94 ? 1.969 -0.141 -19.708 1.00 94.81 94 ALA A O 1
ATOM 732 N N . PRO A 1 95 ? 3.712 1.155 -20.270 1.00 90.06 95 PRO A N 1
ATOM 733 C CA . PRO A 1 95 ? 3.283 2.269 -19.428 1.00 90.06 95 PRO A CA 1
ATOM 734 C C . PRO A 1 95 ? 1.948 2.833 -19.910 1.00 90.06 95 PRO A C 1
ATOM 736 O O . PRO A 1 95 ? 1.836 3.271 -21.057 1.00 90.06 95 PRO A O 1
ATOM 739 N N . SER A 1 96 ? 0.962 2.924 -19.022 1.00 89.50 96 SER A N 1
ATOM 740 C CA . SER A 1 96 ? -0.338 3.537 -19.329 1.00 89.50 96 SER A CA 1
ATOM 741 C C . SER A 1 96 ? -0.208 4.986 -19.814 1.00 89.50 96 SER A C 1
ATOM 743 O O . SER A 1 96 ? -0.941 5.406 -20.701 1.00 89.50 96 SER A O 1
ATOM 745 N N . ALA A 1 97 ? 0.785 5.732 -19.322 1.00 86.12 97 ALA A N 1
ATOM 746 C CA . ALA A 1 97 ? 1.078 7.089 -19.783 1.00 86.12 97 ALA A CA 1
ATOM 747 C C . ALA A 1 97 ? 1.464 7.175 -21.278 1.00 86.12 97 ALA A C 1
ATOM 749 O O . ALA A 1 97 ? 1.320 8.237 -21.875 1.00 86.12 97 ALA A O 1
ATOM 750 N N . LEU A 1 98 ? 1.942 6.080 -21.886 1.00 88.88 98 LEU A N 1
ATOM 751 C CA . LEU A 1 98 ? 2.281 6.009 -23.315 1.00 88.88 98 LEU A CA 1
ATOM 752 C C . LEU A 1 98 ? 1.238 5.241 -24.137 1.00 88.88 98 LEU A C 1
ATOM 754 O O . LEU A 1 98 ? 0.989 5.590 -25.286 1.00 88.88 98 LEU A O 1
ATOM 758 N N . PHE A 1 99 ? 0.643 4.194 -23.562 1.00 91.12 99 PHE A N 1
ATOM 759 C CA . PHE A 1 99 ? -0.241 3.261 -24.272 1.00 91.12 99 PHE A CA 1
ATOM 760 C C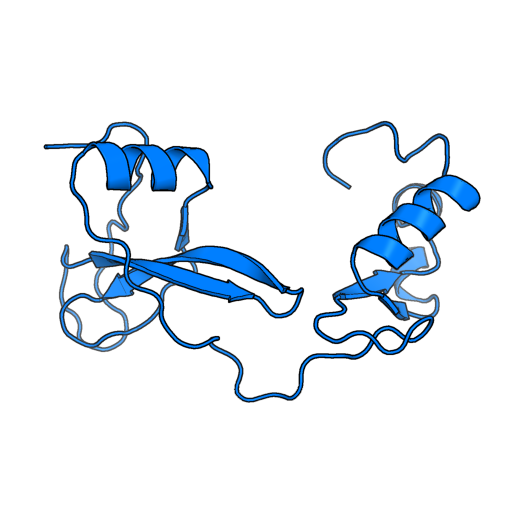 . PHE A 1 99 ? -1.730 3.468 -23.955 1.00 91.12 99 PHE A C 1
ATOM 762 O O . PHE A 1 99 ? -2.590 2.822 -24.553 1.00 91.12 99 PHE A O 1
ATOM 769 N N . GLY A 1 100 ? -2.068 4.357 -23.019 1.00 91.00 100 GLY A N 1
ATOM 770 C CA . GLY A 1 100 ? -3.437 4.544 -22.547 1.00 91.00 100 GLY A CA 1
ATOM 771 C C . GLY A 1 100 ? -4.041 3.231 -22.043 1.00 91.00 100 GLY A C 1
ATOM 772 O O . GLY A 1 100 ? -3.377 2.442 -21.373 1.00 91.00 100 GLY A O 1
ATOM 773 N N . LEU A 1 101 ? -5.301 2.978 -22.408 1.00 92.44 101 LEU A N 1
ATOM 774 C CA . LEU A 1 101 ? -6.012 1.744 -22.053 1.00 92.44 101 LEU A CA 1
ATOM 775 C C . LEU A 1 101 ? -5.434 0.490 -22.722 1.00 92.44 101 LEU A C 1
ATOM 777 O O . LEU A 1 101 ? -5.656 -0.611 -22.222 1.00 92.44 101 LEU A O 1
ATOM 781 N N . GLU A 1 102 ? -4.690 0.628 -23.826 1.00 95.69 102 GLU A N 1
ATOM 782 C CA . GLU A 1 102 ? -4.081 -0.525 -24.499 1.00 95.69 102 GLU A CA 1
ATOM 783 C C . GLU A 1 102 ? -3.066 -1.224 -23.586 1.00 95.69 102 GLU A C 1
ATOM 785 O O . GLU A 1 102 ? -2.899 -2.436 -23.690 1.00 95.69 102 GLU A O 1
ATOM 790 N N . ALA A 1 103 ? -2.458 -0.498 -22.637 1.00 93.94 103 ALA A N 1
ATOM 791 C CA . ALA A 1 103 ? -1.528 -1.040 -21.643 1.00 93.94 103 ALA A CA 1
ATOM 792 C C . ALA A 1 103 ? -2.073 -2.269 -20.896 1.00 93.94 103 ALA A C 1
ATOM 794 O O . ALA A 1 103 ? -1.314 -3.187 -20.594 1.00 93.94 103 ALA A O 1
ATOM 795 N N . GLU A 1 104 ? -3.385 -2.323 -20.648 1.00 93.12 104 GLU A N 1
ATOM 796 C CA . GLU A 1 104 ? -4.032 -3.437 -19.942 1.00 93.12 104 GLU A CA 1
ATOM 797 C C . GLU A 1 104 ? -4.005 -4.756 -20.728 1.00 93.12 104 GLU A C 1
ATOM 799 O O . GLU A 1 104 ? -4.169 -5.826 -20.144 1.00 93.12 104 GLU A O 1
ATOM 804 N N . ARG A 1 105 ? -3.792 -4.701 -22.049 1.00 96.56 105 ARG A N 1
ATOM 805 C CA . ARG A 1 105 ? -3.706 -5.886 -22.919 1.00 96.56 105 ARG A CA 1
ATOM 806 C C . ARG A 1 105 ? -2.293 -6.444 -23.038 1.00 96.56 105 ARG A C 1
ATOM 808 O O . ARG A 1 105 ? -2.120 -7.562 -23.521 1.00 96.56 105 ARG A O 1
ATOM 815 N N . TRP A 1 106 ? -1.287 -5.676 -22.630 1.00 95.75 106 TRP A N 1
ATOM 816 C CA . TRP A 1 106 ? 0.103 -6.113 -22.653 1.00 95.75 106 TRP A CA 1
ATOM 817 C C . TRP A 1 106 ? 0.430 -6.966 -21.426 1.00 95.75 106 TRP A C 1
ATOM 819 O O . TRP A 1 106 ? -0.263 -6.888 -20.408 1.00 95.75 106 TRP A O 1
ATOM 829 N N . PRO A 1 107 ? 1.497 -7.784 -21.490 1.00 96.50 107 PRO A N 1
ATOM 830 C CA . PRO A 1 107 ? 1.916 -8.578 -20.351 1.00 96.50 107 PRO A CA 1
ATOM 831 C C . PRO A 1 107 ? 2.144 -7.722 -19.102 1.00 96.50 107 PRO A C 1
ATOM 833 O O . PRO A 1 107 ? 2.668 -6.607 -19.160 1.00 96.50 107 PRO A O 1
ATOM 836 N N . GLN A 1 108 ? 1.798 -8.304 -17.960 1.00 95.62 108 GLN A N 1
ATOM 837 C CA . GLN A 1 108 ? 2.051 -7.753 -16.636 1.00 95.62 108 GLN A CA 1
ATOM 838 C C . GLN A 1 108 ? 2.883 -8.762 -15.845 1.00 95.62 108 GLN A C 1
ATOM 840 O O . GLN A 1 108 ? 2.879 -9.965 -16.132 1.00 95.62 108 GLN A O 1
ATOM 845 N N . SER A 1 109 ? 3.669 -8.299 -14.884 1.00 95.62 109 SER A N 1
ATOM 846 C CA . SER A 1 109 ? 4.495 -9.173 -14.047 1.00 95.62 109 SER A CA 1
ATOM 847 C C . SER A 1 109 ? 4.763 -8.543 -12.694 1.00 95.62 109 SER A C 1
ATOM 849 O O . SER A 1 109 ? 4.706 -7.332 -12.537 1.00 95.62 109 SER A O 1
ATOM 851 N N . TYR A 1 110 ? 5.106 -9.359 -11.702 1.00 94.19 110 TYR A N 1
ATOM 852 C CA . TYR A 1 110 ? 5.432 -8.849 -10.377 1.00 94.19 110 TYR A CA 1
ATOM 853 C C . TYR A 1 110 ? 6.864 -8.306 -10.324 1.00 94.19 110 TYR A C 1
ATOM 855 O O . TYR A 1 110 ? 7.821 -9.062 -10.519 1.00 94.19 110 TYR A O 1
ATOM 863 N N . LEU A 1 111 ? 7.027 -7.022 -9.995 1.00 94.00 111 LEU A N 1
ATOM 864 C CA . LEU A 1 111 ? 8.325 -6.394 -9.729 1.00 94.00 111 LEU A CA 1
ATOM 865 C C . LEU A 1 111 ? 8.412 -5.884 -8.291 1.00 94.00 111 LEU A C 1
ATOM 867 O O . LEU A 1 111 ? 7.483 -5.277 -7.764 1.00 94.00 111 LEU A O 1
ATOM 871 N N . CYS A 1 112 ? 9.556 -6.106 -7.640 1.00 91.12 112 CYS A N 1
ATOM 872 C CA . CYS A 1 112 ? 9.847 -5.403 -6.395 1.00 91.12 112 CYS A CA 1
ATOM 873 C C . CYS A 1 112 ? 10.136 -3.924 -6.686 1.00 91.12 112 CYS A C 1
ATOM 875 O O . CYS A 1 112 ? 10.638 -3.580 -7.757 1.00 91.12 112 CYS A O 1
ATOM 877 N N . GLN A 1 113 ? 9.880 -3.056 -5.706 1.00 88.94 113 GLN A N 1
ATOM 878 C CA . GLN A 1 113 ? 10.064 -1.604 -5.818 1.00 88.94 113 GLN A CA 1
ATOM 879 C C . GLN A 1 113 ? 11.432 -1.173 -6.405 1.00 88.94 113 GLN A C 1
ATOM 881 O O . GLN A 1 113 ? 11.450 -0.325 -7.300 1.00 88.94 113 GLN A O 1
ATOM 886 N N . PRO A 1 114 ? 12.582 -1.769 -6.017 1.00 92.19 114 PRO A N 1
ATOM 887 C CA . PRO A 1 114 ? 13.866 -1.462 -6.655 1.00 92.19 114 PRO A CA 1
ATOM 888 C C . PRO A 1 114 ? 13.923 -1.791 -8.155 1.00 92.19 114 PRO A C 1
ATOM 890 O O . PRO A 1 114 ? 14.380 -0.968 -8.949 1.00 92.19 114 PRO A O 1
ATOM 893 N N . CYS A 1 115 ? 13.452 -2.976 -8.561 1.00 94.50 115 CYS A N 1
ATOM 894 C CA . CYS A 1 115 ? 13.418 -3.378 -9.971 1.00 94.50 115 CYS A CA 1
ATOM 895 C C . CYS A 1 115 ? 12.412 -2.540 -10.769 1.00 94.50 115 CYS A C 1
ATOM 897 O O . CYS A 1 115 ? 12.716 -2.156 -11.894 1.00 94.50 115 CYS A O 1
ATOM 899 N N . HIS A 1 116 ? 11.269 -2.208 -10.167 1.00 92.62 116 HIS A N 1
ATOM 900 C CA . HIS A 1 116 ? 10.247 -1.344 -10.751 1.00 92.62 116 HIS A CA 1
ATOM 901 C C . HIS A 1 116 ? 10.802 0.059 -11.047 1.00 92.62 116 HIS A C 1
ATOM 903 O O . HIS A 1 116 ? 10.744 0.527 -12.184 1.00 92.62 116 HIS A O 1
ATOM 909 N N . ARG A 1 117 ? 11.457 0.696 -10.065 1.00 90.69 117 ARG A N 1
ATOM 910 C CA . ARG A 1 117 ? 12.112 2.001 -10.256 1.00 90.69 117 ARG A CA 1
ATOM 911 C C . ARG A 1 117 ? 13.205 1.945 -11.322 1.00 90.69 117 ARG A C 1
ATOM 913 O O . ARG A 1 117 ? 13.301 2.850 -12.146 1.00 90.69 117 ARG A O 1
ATOM 920 N N . ARG A 1 118 ? 14.035 0.895 -11.311 1.00 94.00 118 ARG A N 1
ATOM 921 C CA . ARG A 1 118 ? 15.088 0.705 -12.321 1.00 94.00 118 ARG A CA 1
ATOM 922 C C . ARG A 1 118 ? 14.496 0.589 -13.723 1.00 94.00 118 ARG A C 1
ATOM 924 O O . ARG A 1 118 ? 15.060 1.152 -14.655 1.00 94.00 118 ARG A O 1
ATOM 931 N N . TRP A 1 119 ? 13.388 -0.130 -13.869 1.00 94.38 119 TRP A N 1
ATOM 932 C CA . TRP A 1 119 ? 12.706 -0.256 -15.147 1.00 94.38 119 TRP A CA 1
ATOM 933 C C . TRP A 1 119 ? 12.232 1.103 -15.663 1.00 94.38 119 TRP A C 1
ATOM 935 O O . TRP A 1 119 ? 12.597 1.476 -16.774 1.00 94.38 119 TRP A O 1
ATOM 945 N N . HIS A 1 120 ? 11.541 1.890 -14.832 1.00 91.81 120 HIS A N 1
ATOM 946 C CA . HIS A 1 120 ? 11.095 3.233 -15.214 1.00 91.81 120 HIS A CA 1
ATOM 947 C C . HIS A 1 120 ? 12.256 4.162 -15.584 1.00 91.81 120 HIS A C 1
ATOM 949 O O . HIS A 1 120 ? 12.171 4.881 -16.578 1.00 91.81 120 HIS A O 1
ATOM 955 N N . ALA A 1 121 ? 13.371 4.092 -14.852 1.00 91.06 121 ALA A N 1
ATOM 956 C CA . ALA A 1 121 ? 14.567 4.874 -15.158 1.00 91.06 121 ALA A CA 1
ATOM 957 C C . ALA A 1 121 ? 15.184 4.543 -16.532 1.00 91.06 121 ALA A C 1
ATOM 959 O O . ALA A 1 121 ? 15.797 5.413 -17.142 1.00 91.06 121 ALA A O 1
ATOM 960 N N . ILE A 1 122 ? 15.036 3.304 -17.016 1.00 93.12 122 ILE A N 1
ATOM 961 C CA . ILE A 1 122 ? 15.592 2.851 -18.301 1.00 93.12 122 ILE A CA 1
ATOM 962 C C . ILE A 1 122 ? 14.586 3.043 -19.441 1.00 93.12 122 ILE A C 1
ATOM 964 O O . ILE A 1 122 ? 14.943 3.552 -20.499 1.00 93.12 122 ILE A O 1
ATOM 968 N N . VAL A 1 123 ? 13.339 2.612 -19.242 1.00 90.81 123 VAL A N 1
ATOM 969 C CA . VAL A 1 123 ? 12.330 2.486 -20.306 1.00 90.81 123 VAL A CA 1
ATOM 970 C C . VAL A 1 123 ? 11.469 3.739 -20.434 1.00 90.81 123 VAL A C 1
ATOM 972 O O . VAL A 1 123 ? 11.029 4.081 -21.528 1.00 90.81 123 VAL A O 1
ATOM 975 N N . THR A 1 124 ? 11.256 4.467 -19.337 1.00 89.00 124 THR A N 1
ATOM 976 C CA . THR A 1 124 ? 10.436 5.686 -19.317 1.00 89.00 124 THR A CA 1
ATOM 977 C C . THR A 1 124 ? 11.125 6.844 -18.582 1.00 89.00 124 THR A C 1
ATOM 979 O O . THR A 1 124 ? 10.536 7.434 -17.664 1.00 89.00 124 THR A O 1
ATOM 982 N N . PRO A 1 125 ? 12.369 7.209 -18.942 1.00 84.88 125 PRO A N 1
ATOM 983 C CA . PRO A 1 125 ? 13.157 8.183 -18.183 1.00 84.88 125 PRO A CA 1
ATOM 984 C C . PRO A 1 125 ? 12.459 9.546 -18.046 1.00 84.88 125 PRO A C 1
ATOM 986 O O . PRO A 1 125 ? 12.516 10.160 -16.986 1.00 84.88 125 PRO A O 1
ATOM 989 N N . ASN A 1 126 ? 11.711 9.970 -19.069 1.00 81.75 126 ASN A N 1
ATOM 990 C CA . ASN A 1 126 ? 11.024 11.267 -19.092 1.00 81.75 126 ASN A CA 1
ATOM 991 C C . ASN A 1 126 ? 9.670 11.282 -18.355 1.00 81.75 126 ASN A C 1
ATOM 993 O O . ASN A 1 126 ? 9.141 12.355 -18.082 1.00 81.75 126 ASN A O 1
ATOM 997 N N . ILE A 1 127 ? 9.106 10.114 -18.027 1.00 75.00 127 ILE A N 1
ATOM 998 C CA . ILE A 1 127 ? 7.834 9.982 -17.283 1.00 75.00 127 ILE A CA 1
ATOM 999 C C . ILE A 1 127 ? 8.113 9.901 -15.778 1.00 75.00 127 ILE A C 1
ATOM 1001 O O . ILE A 1 127 ? 7.379 10.453 -14.966 1.00 75.00 127 ILE A O 1
ATOM 1005 N N . SER A 1 128 ? 9.248 9.295 -15.418 1.00 60.38 128 SER A N 1
ATOM 1006 C CA . SER A 1 128 ? 9.728 9.099 -14.042 1.00 60.38 128 SER A CA 1
ATOM 1007 C C . SER A 1 128 ? 9.926 10.397 -13.238 1.00 60.38 128 SER A C 1
ATOM 1009 O O . SER A 1 128 ? 10.121 10.342 -12.026 1.00 60.38 128 SER A O 1
ATOM 1011 N N . ALA A 1 129 ? 9.920 11.558 -13.900 1.00 53.28 129 ALA A N 1
ATOM 1012 C CA . ALA A 1 129 ? 10.080 12.876 -13.286 1.00 53.28 129 ALA A CA 1
ATOM 1013 C C . ALA A 1 129 ? 8.764 13.473 -12.743 1.00 53.28 129 ALA A C 1
ATOM 1015 O O . ALA A 1 129 ? 8.790 14.559 -12.163 1.00 53.28 129 ALA A O 1
ATOM 1016 N N . GLN A 1 130 ? 7.623 12.793 -12.911 1.00 42.91 130 GLN A N 1
ATOM 1017 C CA . GLN A 1 130 ? 6.329 13.252 -12.404 1.00 42.91 130 GLN A CA 1
ATOM 1018 C C . GLN A 1 130 ? 5.906 12.436 -11.168 1.00 42.91 130 GLN A C 1
ATOM 1020 O O . GLN A 1 130 ? 5.778 11.215 -11.261 1.00 42.91 130 GLN A O 1
ATOM 1025 N N . PRO A 1 131 ? 5.693 13.064 -9.995 1.00 35.66 131 PRO A N 1
ATOM 1026 C CA . PRO A 1 131 ? 5.185 12.355 -8.827 1.00 35.66 131 PRO A CA 1
ATOM 1027 C C . PRO A 1 131 ? 3.728 11.931 -9.057 1.00 35.66 131 PRO A C 1
ATOM 1029 O O . PRO A 1 131 ? 2.894 12.779 -9.368 1.00 35.66 131 PRO A O 1
ATOM 1032 N N . GLY A 1 132 ? 3.410 10.650 -8.838 1.00 44.66 132 GLY A N 1
ATOM 1033 C CA . GLY A 1 132 ? 2.024 10.157 -8.784 1.00 44.66 132 GLY A CA 1
ATOM 1034 C C . GLY A 1 132 ? 1.605 9.149 -9.859 1.00 44.66 132 GLY A C 1
ATOM 1035 O O . GLY A 1 132 ? 0.418 8.837 -9.923 1.00 44.66 132 GLY A O 1
ATOM 1036 N N . LEU A 1 133 ? 2.546 8.637 -10.658 1.00 39.47 133 LEU A N 1
ATOM 1037 C CA . LEU A 1 133 ? 2.381 7.417 -11.458 1.00 39.47 133 LEU A CA 1
ATOM 1038 C C . LEU A 1 133 ? 3.075 6.232 -10.778 1.00 39.47 133 LEU A C 1
ATOM 1040 O O . LEU A 1 133 ? 4.193 6.436 -10.247 1.00 39.47 133 LEU A O 1
#

Secondary structure (DSSP, 8-state):
---TT-----S--TTT---S-EEEEEEE-TTS-EEEEEEETTT--EEEEEE-HHHHHHHHHTT---EE---S--SPPPBPTTT--BS-EEEESS-HHHHGGGGGGS-EEEE-HHHHHHHHHHH-TTTTTSTT-

Radius of gyration: 18.45 Å; chains: 1; bounding box: 38×34×47 Å

Sequence (133 aa):
MFIMSIRWPDKACKRCGTKDHWNIRRCINLGGQKTHLFVCAHCGERTKDFIDKAAAAEALAAGIEILEIPPAYQAKRPKCVVCGAEGAENHHWAPSALFGLEAERWPQSYLCQPCHRRWHAIVTPNISAQPGL